Protein AF-W4LRE0-F1 (afdb_monomer_lite)

Organism: NCBI:txid1429439

Sequence (84 aa):
KHAVTCLECGNTFRQLSSRHLRMHDLDSRSYRRKYGIPNSQPLSSRSATARRRELAQQIRPWEQAASKRATKRRKPAVRRAASL

Secondary structure (DSSP, 8-state):
---EE-TTT--EESB--HHHHHTTT--HHHHHHHTT--TTS-SB-HHHHHHHHHHHHHH-HHHHHHHHHHHHHT------PPP-

Radius of gyration: 21.93 Å; chains: 1; bounding box: 67×34×35 Å

Structure (mmCIF, N/CA/C/O backbone):
data_AF-W4LRE0-F1
#
_entry.id   AF-W4LRE0-F1
#
loop_
_atom_site.group_PDB
_atom_site.id
_atom_site.type_symbol
_atom_site.label_atom_id
_atom_site.label_alt_id
_atom_site.label_comp_id
_atom_site.label_asym_id
_atom_site.label_entity_id
_atom_site.label_seq_id
_atom_site.pdbx_PDB_ins_code
_atom_site.Cartn_x
_atom_site.Cartn_y
_atom_site.Cartn_z
_atom_site.occupancy
_atom_site.B_iso_or_equiv
_atom_site.auth_seq_id
_atom_site.auth_comp_id
_atom_site.auth_asym_id
_atom_site.auth_atom_id
_atom_site.pdbx_PDB_model_num
ATOM 1 N N . LYS A 1 1 ? -5.081 12.110 -1.205 1.00 65.06 1 LYS A N 1
ATOM 2 C CA . LYS A 1 1 ? -5.215 10.676 -0.796 1.00 65.06 1 LYS A CA 1
ATOM 3 C C . L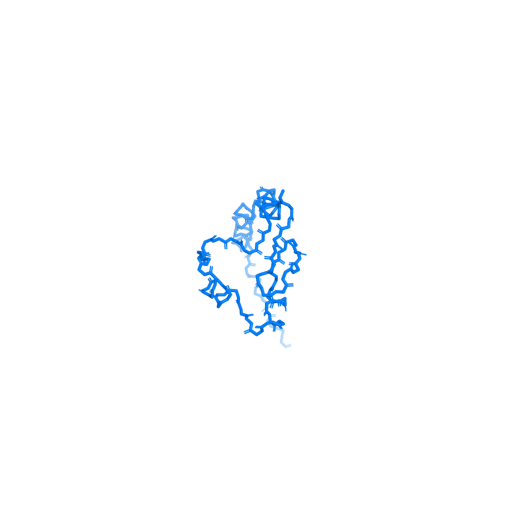YS A 1 1 ? -3.832 10.087 -0.465 1.00 65.06 1 LYS A C 1
ATOM 5 O O . LYS A 1 1 ? -3.244 9.400 -1.298 1.00 65.06 1 LYS A O 1
ATOM 10 N N . HIS A 1 2 ? -3.281 10.403 0.714 1.00 89.75 2 HIS A N 1
ATOM 11 C CA . HIS A 1 2 ? -1.884 10.082 1.082 1.00 89.75 2 HIS A CA 1
ATOM 12 C C . HIS A 1 2 ? -1.731 8.835 1.965 1.00 89.75 2 HIS A C 1
ATOM 14 O O . HIS A 1 2 ? -0.608 8.365 2.151 1.00 89.75 2 HIS A O 1
ATOM 20 N N . ALA A 1 3 ? -2.845 8.264 2.425 1.00 94.06 3 ALA A N 1
ATOM 21 C CA . ALA A 1 3 ? -2.893 7.098 3.296 1.00 94.06 3 ALA A CA 1
ATOM 22 C C . ALA A 1 3 ? -3.841 6.012 2.752 1.00 94.06 3 ALA A C 1
ATOM 24 O O . ALA A 1 3 ? -4.634 6.263 1.839 1.00 94.06 3 ALA A O 1
ATOM 25 N N . VAL A 1 4 ? -3.708 4.811 3.307 1.00 95.25 4 VAL A N 1
ATOM 26 C CA . VAL A 1 4 ? -4.566 3.632 3.157 1.00 95.25 4 VAL A CA 1
ATOM 27 C C . VAL A 1 4 ? -4.969 3.197 4.555 1.00 95.25 4 VAL A C 1
ATOM 29 O O . VAL A 1 4 ? -4.124 3.148 5.447 1.00 95.25 4 VAL A O 1
ATOM 32 N N . THR A 1 5 ? -6.240 2.872 4.732 1.00 97.19 5 THR A N 1
ATOM 33 C CA . THR A 1 5 ? -6.783 2.381 5.997 1.00 97.19 5 THR A CA 1
ATOM 34 C C . THR A 1 5 ? -6.731 0.857 6.013 1.00 97.19 5 THR A C 1
ATOM 36 O O . THR A 1 5 ? -7.104 0.217 5.027 1.00 97.19 5 THR A O 1
ATOM 39 N N . CYS A 1 6 ? -6.241 0.272 7.105 1.00 97.50 6 CYS A N 1
ATOM 40 C CA . CYS A 1 6 ? -6.364 -1.162 7.336 1.00 97.50 6 CYS A CA 1
ATOM 41 C C . CYS A 1 6 ? -7.819 -1.504 7.674 1.00 97.50 6 CYS A C 1
ATOM 43 O O . CYS A 1 6 ? -8.428 -0.846 8.511 1.00 97.50 6 CYS A O 1
ATOM 45 N N . LEU A 1 7 ? -8.363 -2.538 7.041 1.00 97.25 7 LEU A N 1
ATOM 46 C CA . LEU A 1 7 ? -9.746 -2.974 7.234 1.00 97.25 7 LEU A CA 1
ATOM 47 C C . LEU A 1 7 ? -9.915 -3.893 8.456 1.00 97.25 7 LEU A C 1
ATOM 49 O O . LEU A 1 7 ? -11.043 -4.159 8.848 1.00 97.25 7 LEU A O 1
ATOM 53 N N . GLU A 1 8 ? -8.816 -4.358 9.060 1.00 97.44 8 GLU A N 1
ATOM 54 C CA . GLU A 1 8 ? -8.845 -5.167 10.290 1.00 97.44 8 GLU A CA 1
ATOM 55 C C . GLU A 1 8 ? -8.876 -4.278 11.540 1.00 97.44 8 GLU A C 1
ATOM 57 O O . GLU A 1 8 ? -9.620 -4.539 12.474 1.00 97.44 8 GLU A O 1
ATOM 62 N N . CYS A 1 9 ? -8.060 -3.216 11.565 1.00 97.00 9 CYS A N 1
ATOM 63 C CA . CYS A 1 9 ? -7.863 -2.385 12.759 1.00 97.00 9 CYS A CA 1
ATOM 64 C C . CYS A 1 9 ? -8.179 -0.897 12.579 1.00 97.00 9 CYS A C 1
ATOM 66 O O . CYS A 1 9 ? -8.000 -0.128 13.516 1.00 97.00 9 CYS A O 1
ATOM 68 N N . GLY A 1 10 ? -8.572 -0.447 11.385 1.00 96.94 10 GLY A N 1
ATOM 69 C CA . GLY A 1 10 ? -8.919 0.958 11.129 1.00 96.94 10 GLY A CA 1
ATOM 70 C C . GLY A 1 10 ? -7.737 1.936 11.100 1.00 96.94 10 GLY A C 1
ATOM 71 O O . GLY A 1 10 ? -7.909 3.098 10.741 1.00 96.94 10 GLY A O 1
ATOM 72 N N . ASN A 1 11 ? -6.520 1.490 11.419 1.00 96.50 11 ASN A N 1
ATOM 73 C CA . ASN A 1 11 ? -5.338 2.347 11.415 1.00 96.50 11 ASN A CA 1
ATOM 74 C C . ASN A 1 11 ? -4.949 2.792 9.998 1.00 96.50 11 ASN A C 1
ATOM 76 O O . ASN A 1 11 ? -5.036 2.032 9.027 1.00 96.50 11 ASN A O 1
ATOM 80 N N . THR A 1 12 ? -4.466 4.029 9.882 1.00 96.56 12 THR A N 1
ATOM 81 C CA . THR A 1 12 ? -4.034 4.613 8.609 1.00 96.56 12 THR A CA 1
ATOM 82 C C . THR A 1 12 ? -2.531 4.504 8.411 1.00 96.56 12 THR A C 1
ATOM 84 O O . THR A 1 12 ? -1.743 4.920 9.257 1.00 96.56 12 THR A O 1
ATOM 87 N N . PHE A 1 13 ? -2.124 4.034 7.236 1.00 96.31 13 PHE A N 1
ATOM 88 C CA . PHE A 1 13 ? -0.726 3.856 6.863 1.00 96.31 13 PHE A CA 1
ATOM 89 C C . PHE A 1 13 ? -0.442 4.443 5.487 1.00 96.31 13 PHE A C 1
ATOM 91 O O . PHE A 1 13 ? -1.322 4.581 4.641 1.00 96.31 13 PHE A O 1
ATOM 98 N N . ARG A 1 14 ? 0.830 4.713 5.192 1.00 95.25 14 ARG A N 1
ATOM 99 C CA . ARG A 1 14 ? 1.248 5.025 3.815 1.00 95.25 14 ARG A CA 1
ATOM 100 C C . ARG A 1 14 ? 1.239 3.776 2.919 1.00 95.25 14 ARG A C 1
ATOM 102 O O . ARG A 1 14 ? 1.005 3.874 1.715 1.00 95.25 14 ARG A O 1
ATOM 109 N N . GLN A 1 15 ? 1.469 2.608 3.515 1.00 96.06 15 GLN A N 1
ATOM 110 C CA . GLN A 1 15 ? 1.37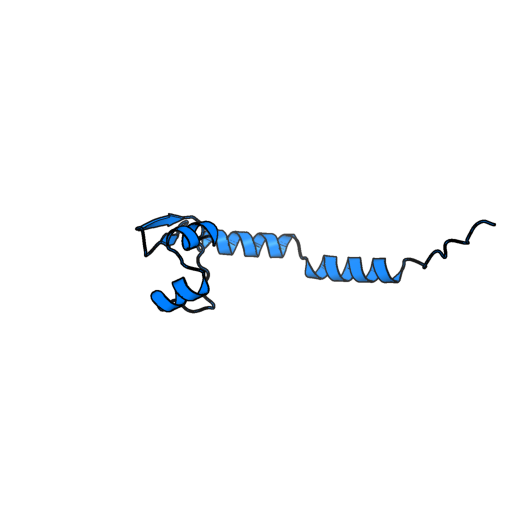6 1.287 2.902 1.00 96.06 15 GLN A CA 1
ATOM 111 C C . GLN A 1 15 ? 1.122 0.232 3.981 1.00 96.06 15 GLN A C 1
ATOM 113 O O . GLN A 1 15 ? 1.760 0.274 5.031 1.00 96.06 15 GLN A O 1
ATOM 118 N N . LEU A 1 16 ? 0.254 -0.739 3.695 1.00 97.31 16 LEU A N 1
ATOM 119 C CA . LEU A 1 16 ? 0.123 -1.944 4.511 1.00 97.31 16 LEU A CA 1
ATOM 120 C C . LEU A 1 16 ? 1.333 -2.839 4.231 1.00 97.31 16 LEU A C 1
ATOM 122 O O . LEU A 1 16 ? 1.464 -3.432 3.158 1.00 97.31 16 LEU A O 1
ATOM 126 N N . SER A 1 17 ? 2.276 -2.854 5.170 1.00 96.38 17 SER A N 1
ATOM 127 C CA . SER A 1 17 ? 3.480 -3.677 5.080 1.00 96.38 17 SER A CA 1
ATOM 128 C C . SER A 1 17 ? 3.192 -5.116 5.508 1.00 96.38 17 SER A C 1
ATOM 130 O O . SER A 1 17 ? 2.286 -5.371 6.300 1.00 96.38 17 SER A O 1
ATOM 132 N N . SER A 1 18 ? 4.024 -6.063 5.074 1.00 96.25 18 SER A N 1
ATOM 133 C CA . SER A 1 18 ? 3.939 -7.456 5.534 1.00 96.25 18 SER A CA 1
ATOM 134 C C . SER A 1 18 ? 4.150 -7.594 7.044 1.00 96.25 18 SER A C 1
ATOM 136 O O . SER A 1 18 ? 3.709 -8.564 7.643 1.00 96.25 18 SER A O 1
ATOM 138 N N . ARG A 1 19 ? 4.841 -6.644 7.691 1.00 97.06 19 ARG A N 1
ATOM 139 C CA . ARG A 1 19 ? 4.944 -6.604 9.158 1.00 97.06 19 ARG A CA 1
ATOM 140 C C . ARG A 1 19 ? 3.593 -6.281 9.787 1.00 97.06 19 ARG A C 1
ATOM 142 O O . ARG A 1 19 ? 3.218 -6.943 10.739 1.00 97.06 19 ARG A O 1
ATOM 149 N N . HIS A 1 20 ? 2.885 -5.292 9.248 1.00 97.56 20 HIS A N 1
ATOM 150 C CA . HIS A 1 20 ? 1.579 -4.913 9.769 1.00 97.56 20 HIS A CA 1
ATOM 151 C C . HIS A 1 20 ? 0.553 -6.035 9.594 1.00 97.56 20 HIS A C 1
ATOM 153 O O . HIS A 1 20 ? -0.113 -6.396 10.553 1.00 97.56 20 HIS A O 1
ATOM 159 N N . LEU A 1 21 ? 0.484 -6.631 8.401 1.00 97.81 21 LEU A N 1
ATOM 160 C CA . LEU A 1 21 ? -0.459 -7.719 8.125 1.00 97.81 21 LEU A CA 1
ATOM 161 C C . LEU A 1 21 ? -0.225 -8.942 9.024 1.00 97.81 21 LEU A C 1
ATOM 163 O O . LEU A 1 21 ? -1.187 -9.547 9.481 1.00 97.81 21 LEU A O 1
ATOM 167 N N . ARG A 1 22 ? 1.035 -9.244 9.362 1.00 97.69 22 ARG A N 1
ATOM 168 C CA . ARG A 1 22 ? 1.376 -10.321 10.304 1.00 97.69 22 ARG A CA 1
ATOM 169 C C . ARG A 1 22 ? 0.852 -10.097 11.723 1.00 97.69 22 ARG A C 1
ATOM 171 O O . ARG A 1 22 ? 0.675 -11.074 12.427 1.00 97.69 22 ARG A O 1
ATOM 178 N N . MET A 1 23 ? 0.576 -8.858 12.139 1.00 97.50 23 MET A N 1
ATOM 179 C CA . MET A 1 23 ? -0.084 -8.601 13.432 1.00 97.50 23 MET A CA 1
ATOM 180 C C . MET A 1 23 ? -1.553 -9.046 13.442 1.00 97.50 23 MET A C 1
ATOM 182 O O . MET A 1 23 ? -2.160 -9.116 14.501 1.00 97.50 23 MET A O 1
ATOM 186 N N . HIS A 1 24 ? -2.118 -9.310 12.263 1.00 97.50 24 HIS A N 1
ATOM 187 C CA . HIS A 1 24 ? -3.456 -9.858 12.067 1.00 97.50 24 HIS A CA 1
ATOM 188 C C . HIS A 1 24 ? -3.406 -11.299 11.540 1.00 97.50 24 HIS A C 1
ATOM 190 O O . HIS A 1 24 ? -4.388 -11.757 10.968 1.00 97.50 24 HIS A O 1
ATOM 196 N N . ASP A 1 25 ? -2.252 -11.970 11.637 1.00 97.38 25 ASP A N 1
ATOM 197 C CA . ASP A 1 25 ? -2.023 -13.312 11.085 1.00 97.38 25 ASP A CA 1
ATOM 198 C C . ASP A 1 25 ? -2.319 -13.421 9.576 1.00 97.38 25 ASP A C 1
ATOM 200 O O . ASP A 1 25 ? -2.688 -14.472 9.051 1.00 97.38 25 ASP A O 1
ATOM 204 N N . LEU A 1 26 ? -2.132 -12.315 8.845 1.00 97.38 26 LEU A N 1
ATOM 205 C CA . LEU A 1 26 ? -2.378 -12.229 7.409 1.00 97.38 26 LEU A CA 1
ATOM 206 C C . LEU A 1 26 ? -1.094 -11.968 6.622 1.00 97.38 26 LEU A C 1
ATOM 208 O O . LEU A 1 26 ? -0.178 -11.254 7.038 1.00 97.38 26 LEU A O 1
ATOM 212 N N . ASP A 1 27 ? -1.071 -12.487 5.400 1.00 96.88 27 ASP A N 1
ATOM 213 C CA . ASP A 1 27 ? -0.162 -12.057 4.347 1.00 96.88 27 ASP A CA 1
ATOM 214 C C . ASP A 1 27 ? -0.904 -11.167 3.333 1.00 96.88 27 ASP A C 1
ATOM 216 O O . ASP A 1 27 ? -2.121 -10.972 3.384 1.00 96.88 27 ASP A O 1
ATOM 220 N N . SER A 1 28 ? -0.174 -10.594 2.374 1.00 96.44 28 SER A N 1
ATOM 221 C CA . SER A 1 28 ? -0.787 -9.710 1.375 1.00 96.44 28 SER A CA 1
ATOM 222 C C . SER A 1 28 ? -1.825 -10.422 0.506 1.00 96.44 28 SER A C 1
ATOM 224 O O . SER A 1 28 ? -2.784 -9.785 0.071 1.00 96.44 28 SER A O 1
ATOM 226 N N . ARG A 1 29 ? -1.649 -11.722 0.236 1.00 96.88 29 ARG A N 1
ATOM 227 C CA . ARG A 1 29 ? -2.567 -12.497 -0.605 1.00 96.88 29 ARG A CA 1
ATOM 228 C C . ARG A 1 29 ? -3.864 -12.817 0.136 1.00 96.88 29 ARG A C 1
ATOM 230 O O . ARG A 1 29 ? -4.938 -12.607 -0.425 1.00 96.88 29 ARG A O 1
ATOM 237 N N . SER A 1 30 ? -3.769 -13.281 1.377 1.00 97.44 30 SER A N 1
ATOM 238 C CA . SER A 1 30 ? -4.918 -13.624 2.221 1.00 97.44 30 SER A CA 1
ATOM 239 C C . SER A 1 30 ? -5.703 -12.377 2.598 1.00 97.44 30 SER A C 1
ATOM 241 O O . SER A 1 30 ? -6.923 -12.391 2.480 1.00 97.44 30 SER A O 1
ATOM 243 N N . TYR A 1 31 ? -5.024 -11.266 2.910 1.00 98.00 31 TYR A N 1
ATOM 244 C CA . TYR A 1 31 ? -5.680 -9.974 3.138 1.00 98.00 31 TYR A CA 1
ATOM 245 C C . TYR A 1 31 ? -6.508 -9.542 1.919 1.00 98.00 31 TYR A C 1
ATOM 247 O O . TYR A 1 31 ? -7.676 -9.184 2.035 1.00 98.00 31 TYR A O 1
ATOM 255 N N . ARG A 1 32 ? -5.931 -9.631 0.714 1.00 97.38 32 ARG A N 1
ATOM 256 C CA . ARG A 1 32 ? -6.652 -9.306 -0.524 1.00 97.38 32 ARG A CA 1
ATOM 257 C C . ARG A 1 32 ? -7.852 -10.213 -0.754 1.00 97.38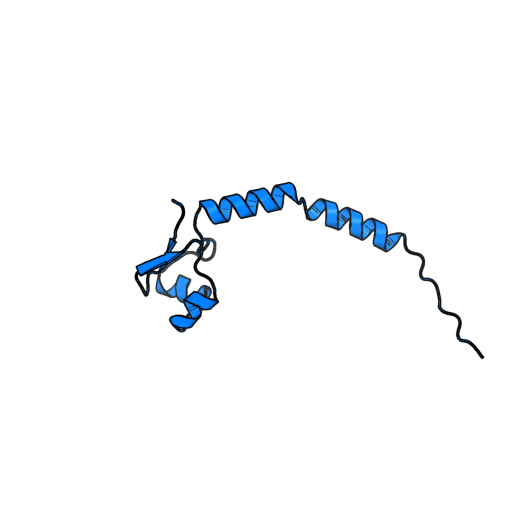 32 ARG A C 1
ATOM 259 O O . ARG A 1 32 ? -8.923 -9.712 -1.069 1.00 97.38 32 ARG A O 1
ATOM 266 N N . ARG A 1 33 ? -7.686 -11.525 -0.571 1.00 97.62 33 ARG A N 1
ATOM 267 C CA . ARG A 1 33 ? -8.773 -12.499 -0.726 1.00 97.62 33 ARG A CA 1
ATOM 268 C C . ARG A 1 33 ? -9.908 -12.234 0.265 1.00 97.62 33 ARG A C 1
ATOM 270 O O . ARG A 1 33 ? -11.057 -12.216 -0.155 1.00 97.62 33 ARG A O 1
ATOM 277 N N . LYS A 1 34 ? -9.580 -11.988 1.537 1.00 97.50 34 LYS A N 1
ATOM 278 C CA . LYS A 1 34 ? -10.548 -11.730 2.613 1.00 97.50 34 LYS A CA 1
ATOM 279 C C . LYS A 1 34 ? -11.439 -10.525 2.307 1.00 97.50 34 LYS A C 1
ATOM 281 O O . LYS A 1 34 ? -12.637 -10.580 2.543 1.00 97.50 34 LYS A O 1
ATOM 286 N N . TYR A 1 35 ? -10.861 -9.473 1.728 1.00 97.31 35 TYR A N 1
ATOM 287 C CA . TYR A 1 35 ? -11.567 -8.225 1.425 1.00 97.31 35 TYR A CA 1
ATOM 288 C C . TYR A 1 35 ? -11.944 -8.044 -0.052 1.00 97.31 35 TYR A C 1
ATOM 290 O O . TYR A 1 35 ? -12.284 -6.936 -0.460 1.00 97.31 35 TYR A O 1
ATOM 298 N N . GLY A 1 36 ? -11.846 -9.089 -0.880 1.00 97.12 36 GLY A N 1
ATOM 299 C CA . GLY A 1 36 ? -12.189 -9.009 -2.306 1.00 97.12 36 GLY A CA 1
ATOM 300 C C . GLY A 1 36 ? -11.340 -8.013 -3.112 1.00 97.12 36 GLY A C 1
ATOM 301 O O . GLY A 1 36 ? -11.784 -7.501 -4.137 1.00 97.12 36 GLY A O 1
ATOM 302 N N . ILE A 1 37 ? -10.120 -7.707 -2.664 1.00 96.69 37 ILE A N 1
ATOM 303 C CA . ILE A 1 37 ? -9.227 -6.756 -3.335 1.00 96.69 37 ILE A CA 1
ATOM 304 C C . ILE A 1 37 ? -8.517 -7.464 -4.503 1.00 96.69 37 ILE A C 1
ATOM 306 O O . ILE A 1 37 ? -7.872 -8.496 -4.289 1.00 96.69 37 ILE A O 1
ATOM 310 N N . PRO A 1 38 ? -8.531 -6.902 -5.728 1.00 97.25 38 PRO A N 1
ATOM 311 C CA . PRO A 1 38 ? -7.805 -7.469 -6.860 1.00 97.25 38 PRO A CA 1
ATOM 312 C C . PRO A 1 38 ? -6.297 -7.585 -6.608 1.00 97.25 38 PRO A C 1
ATOM 314 O O . PRO A 1 38 ? -5.665 -6.699 -6.029 1.00 97.25 38 PRO A O 1
ATOM 317 N N . ASN A 1 39 ? -5.666 -8.637 -7.136 1.00 94.31 39 ASN A N 1
ATOM 318 C CA . ASN A 1 39 ? -4.220 -8.849 -6.981 1.00 94.31 39 ASN A CA 1
ATOM 319 C C . ASN A 1 39 ? -3.352 -7.765 -7.640 1.00 94.31 39 ASN A C 1
ATOM 321 O O . ASN A 1 39 ? -2.217 -7.540 -7.206 1.00 94.31 39 ASN A O 1
ATOM 325 N N . SER A 1 40 ? -3.876 -7.088 -8.662 1.00 94.00 40 SER A N 1
ATOM 326 C CA . SER A 1 40 ? -3.223 -5.959 -9.331 1.00 94.00 40 SER A CA 1
ATOM 327 C C . SER A 1 40 ? -3.231 -4.684 -8.482 1.00 94.00 40 SER A C 1
ATOM 329 O O . SER A 1 40 ? -2.398 -3.799 -8.689 1.00 94.00 40 SER A O 1
ATOM 331 N N . GLN A 1 41 ? -4.138 -4.580 -7.507 1.00 94.50 41 GLN A N 1
ATOM 332 C CA . GLN A 1 41 ? -4.290 -3.377 -6.708 1.00 94.50 41 GLN A CA 1
ATOM 333 C C . GLN A 1 41 ? -3.210 -3.301 -5.612 1.00 94.50 41 GLN A C 1
ATOM 335 O O . GLN A 1 41 ? -3.038 -4.233 -4.813 1.00 94.50 41 GLN A O 1
ATOM 340 N N . PRO A 1 42 ? -2.451 -2.192 -5.533 1.00 95.06 42 PRO A N 1
ATOM 341 C CA . PRO A 1 42 ? -1.451 -2.019 -4.491 1.00 95.06 42 PRO A CA 1
ATOM 342 C C . PRO A 1 42 ? -2.112 -1.757 -3.132 1.00 95.06 42 PRO A C 1
ATOM 344 O O . PRO A 1 42 ? -3.027 -0.946 -3.023 1.00 95.06 42 PRO A O 1
ATOM 347 N N . LEU A 1 43 ? -1.570 -2.364 -2.072 1.00 96.56 43 LEU A N 1
ATOM 348 C CA . LEU A 1 43 ? -1.935 -2.075 -0.676 1.00 96.56 43 LEU A CA 1
ATOM 349 C C . LEU A 1 43 ? -1.197 -0.827 -0.138 1.00 96.56 43 LEU A C 1
ATOM 351 O O . LEU A 1 43 ? -0.812 -0.755 1.028 1.00 96.56 43 LEU A O 1
ATOM 355 N N . SER A 1 44 ? -0.931 0.149 -1.010 1.00 96.81 44 SER A N 1
ATOM 356 C CA . SER A 1 44 ? -0.230 1.398 -0.696 1.00 96.81 44 SER A CA 1
ATOM 357 C C . SER A 1 44 ? -0.993 2.609 -1.196 1.00 96.81 44 SER A C 1
ATOM 359 O O . SER A 1 44 ? -1.794 2.514 -2.126 1.00 96.81 44 SER A O 1
ATOM 361 N N . SER A 1 45 ? -0.733 3.767 -0.589 1.00 96.50 45 SER A N 1
ATOM 362 C CA . SER A 1 45 ? -1.412 4.993 -0.985 1.00 96.50 45 SER A CA 1
ATOM 363 C C . SER A 1 45 ? -1.030 5.389 -2.408 1.00 96.50 45 SER A C 1
ATOM 365 O O . SER A 1 45 ? 0.056 5.068 -2.903 1.00 96.50 45 SER A O 1
ATOM 367 N N . ARG A 1 46 ? -1.927 6.115 -3.084 1.00 94.75 46 ARG A N 1
ATOM 368 C CA . ARG A 1 46 ? -1.692 6.573 -4.461 1.00 94.75 46 ARG A 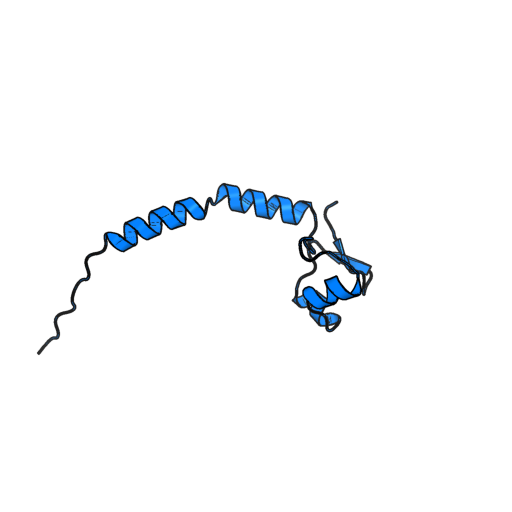CA 1
ATOM 369 C C . ARG A 1 46 ? -0.403 7.394 -4.565 1.00 94.75 46 ARG A C 1
ATOM 371 O O . ARG A 1 46 ? 0.365 7.189 -5.497 1.00 94.75 46 ARG A O 1
ATOM 378 N N . SER A 1 47 ? -0.129 8.247 -3.574 1.00 95.62 47 SER A N 1
ATOM 379 C CA . SER A 1 47 ? 1.098 9.051 -3.519 1.00 95.62 47 SER A CA 1
ATOM 380 C C . SER A 1 47 ? 2.360 8.202 -3.335 1.00 95.62 47 SER A C 1
ATOM 382 O O . SER A 1 47 ? 3.386 8.493 -3.944 1.00 95.62 47 SER A O 1
ATOM 384 N N . ALA A 1 48 ? 2.303 7.130 -2.537 1.00 94.50 48 ALA A N 1
ATOM 385 C CA . ALA A 1 48 ? 3.426 6.206 -2.378 1.00 94.50 48 ALA A CA 1
ATOM 386 C C . ALA A 1 48 ? 3.727 5.448 -3.678 1.00 94.50 48 ALA A C 1
ATOM 388 O O . ALA A 1 48 ? 4.887 5.324 -4.070 1.00 94.50 48 ALA A O 1
ATOM 389 N N . THR A 1 49 ? 2.682 4.980 -4.365 1.00 95.31 49 THR A N 1
ATOM 390 C CA . THR A 1 49 ? 2.813 4.303 -5.661 1.00 95.31 49 THR A CA 1
ATOM 391 C C . THR A 1 49 ? 3.363 5.248 -6.733 1.00 95.31 49 THR A C 1
ATOM 393 O O . THR A 1 49 ? 4.257 4.853 -7.479 1.00 95.31 49 THR A O 1
ATOM 396 N N . ALA A 1 50 ? 2.883 6.495 -6.786 1.00 95.50 50 ALA A N 1
ATOM 397 C CA . ALA A 1 50 ? 3.370 7.511 -7.721 1.00 95.50 50 ALA A CA 1
ATOM 398 C C . ALA A 1 50 ? 4.862 7.812 -7.509 1.00 95.50 50 ALA A C 1
ATOM 400 O O . ALA A 1 50 ? 5.642 7.684 -8.448 1.00 95.50 50 ALA A O 1
ATOM 401 N N . ARG A 1 51 ? 5.282 8.073 -6.263 1.00 94.88 51 ARG A N 1
ATOM 402 C CA . ARG A 1 51 ? 6.694 8.326 -5.934 1.00 94.88 51 ARG A CA 1
ATOM 403 C C . ARG A 1 51 ? 7.604 7.152 -6.309 1.00 94.88 51 ARG A C 1
ATOM 405 O O . ARG A 1 51 ? 8.700 7.360 -6.811 1.00 94.88 51 ARG A O 1
ATOM 412 N N . ARG A 1 52 ? 7.161 5.905 -6.095 1.00 94.62 52 ARG A N 1
ATOM 413 C CA . ARG A 1 52 ? 7.922 4.716 -6.523 1.00 94.62 52 ARG A CA 1
ATOM 414 C C . ARG A 1 52 ? 8.085 4.6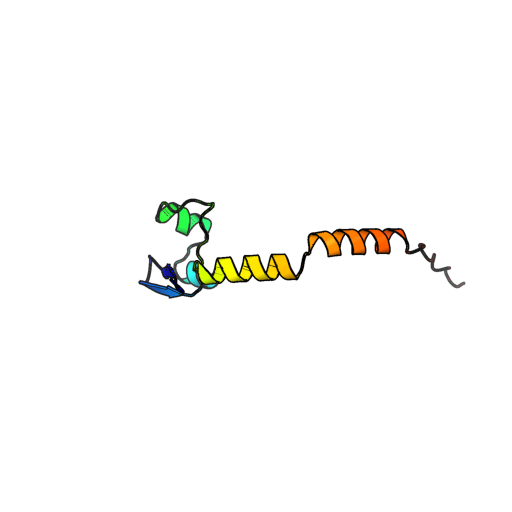49 -8.043 1.00 94.62 52 ARG A C 1
ATOM 416 O O . ARG A 1 52 ? 9.161 4.293 -8.510 1.00 94.62 52 ARG A O 1
ATOM 423 N N . ARG A 1 53 ? 7.039 4.988 -8.806 1.00 94.94 53 ARG A N 1
ATOM 424 C CA . ARG A 1 53 ? 7.107 5.045 -10.276 1.00 94.94 53 ARG A CA 1
ATOM 425 C C . ARG A 1 53 ? 8.061 6.133 -10.754 1.00 94.94 53 ARG A C 1
ATOM 427 O O . ARG A 1 53 ? 8.838 5.874 -11.662 1.00 94.94 53 ARG A O 1
ATOM 434 N N . GLU A 1 54 ? 8.019 7.304 -10.134 1.00 96.38 54 GLU A N 1
ATOM 435 C CA . GLU A 1 54 ? 8.912 8.420 -10.450 1.00 96.38 54 GLU A CA 1
ATOM 436 C C . GLU A 1 54 ? 10.379 8.061 -10.178 1.00 96.38 54 GLU A C 1
ATOM 438 O O . GLU A 1 54 ? 11.217 8.188 -11.065 1.00 96.38 54 GLU A O 1
ATOM 443 N N . LEU A 1 55 ? 10.686 7.494 -9.007 1.00 95.31 55 LEU A N 1
ATOM 444 C CA . LEU A 1 55 ? 12.041 7.029 -8.689 1.00 95.31 55 LEU A CA 1
ATOM 445 C C . LEU A 1 55 ? 12.530 5.953 -9.667 1.00 95.31 55 LEU A C 1
ATOM 447 O O . LEU A 1 55 ? 13.679 5.985 -10.096 1.00 95.31 55 LEU A O 1
ATOM 451 N N . ALA A 1 56 ? 11.665 5.013 -10.055 1.00 93.69 56 ALA A N 1
ATOM 452 C CA . ALA A 1 56 ? 12.016 4.008 -11.056 1.00 93.69 56 ALA A CA 1
ATOM 453 C C . ALA A 1 56 ? 12.332 4.640 -12.425 1.00 93.69 56 ALA A C 1
ATOM 455 O O . ALA A 1 56 ? 13.274 4.206 -13.089 1.00 93.69 56 ALA A O 1
ATOM 456 N N . GLN A 1 57 ? 11.585 5.676 -12.822 1.00 93.12 57 GLN A N 1
ATOM 457 C CA . GLN A 1 57 ? 11.842 6.443 -14.044 1.00 93.12 57 GLN A CA 1
ATOM 458 C C . GLN A 1 57 ? 13.133 7.258 -13.965 1.00 93.12 57 GLN A C 1
ATOM 460 O O . GLN A 1 57 ? 13.825 7.347 -14.967 1.00 93.12 57 GLN A O 1
ATOM 465 N N . GLN A 1 58 ? 13.489 7.807 -12.802 1.00 93.88 58 GLN A N 1
ATOM 466 C CA . GLN A 1 58 ? 14.744 8.546 -12.621 1.00 93.88 58 GLN A CA 1
ATOM 467 C C . GLN A 1 58 ? 15.968 7.621 -12.645 1.00 93.88 58 GLN A C 1
ATOM 469 O O . GLN A 1 58 ? 16.973 7.933 -13.276 1.00 93.88 58 GLN A O 1
ATOM 474 N N . ILE A 1 59 ? 15.886 6.461 -11.985 1.00 93.19 59 ILE A N 1
ATOM 475 C CA . ILE A 1 59 ? 17.006 5.510 -11.900 1.00 93.19 59 ILE A CA 1
ATOM 476 C C . ILE A 1 59 ? 17.266 4.824 -13.255 1.00 93.19 59 ILE A C 1
ATOM 478 O O . 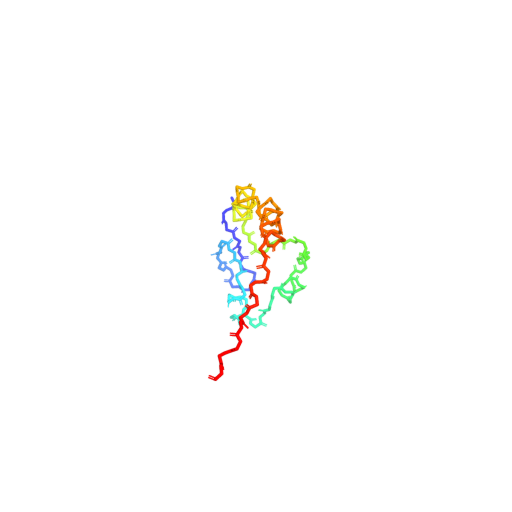ILE A 1 59 ? 18.405 4.446 -13.533 1.00 93.19 59 ILE A O 1
ATOM 482 N N . ARG A 1 60 ? 16.227 4.649 -14.091 1.00 89.69 60 ARG A N 1
ATOM 483 C CA . ARG A 1 60 ? 16.276 3.948 -15.396 1.00 89.69 60 ARG A CA 1
ATOM 484 C C . ARG A 1 60 ? 17.060 2.628 -15.315 1.00 89.69 60 ARG A C 1
ATOM 486 O O . ARG A 1 60 ? 18.023 2.413 -16.054 1.00 89.69 60 ARG A O 1
ATOM 493 N N . PRO A 1 61 ? 16.691 1.707 -14.404 1.00 84.44 61 PRO A N 1
ATOM 494 C CA . PRO A 1 61 ? 17.489 0.513 -14.127 1.00 84.44 61 PRO A CA 1
ATOM 495 C C . PRO A 1 61 ? 17.691 -0.393 -15.353 1.00 84.44 61 PRO A C 1
ATOM 497 O O . PRO A 1 61 ? 18.681 -1.121 -15.410 1.00 84.44 61 PRO A O 1
ATOM 500 N N . TRP A 1 62 ? 16.803 -0.336 -16.350 1.00 82.12 62 TRP A N 1
ATOM 501 C CA . TRP A 1 62 ? 16.943 -1.068 -17.615 1.00 82.12 62 TRP A CA 1
ATOM 502 C C . TRP A 1 62 ? 18.152 -0.606 -18.449 1.00 82.12 62 TRP A C 1
ATOM 504 O O . TRP A 1 62 ? 18.832 -1.440 -19.044 1.00 82.12 62 TRP A O 1
ATOM 514 N N . GLU A 1 63 ? 18.495 0.682 -18.430 1.00 83.88 63 GLU A N 1
ATOM 515 C CA . GLU A 1 63 ? 19.697 1.210 -19.095 1.00 83.88 63 GLU A CA 1
ATOM 516 C C . GLU A 1 63 ? 20.966 0.851 -18.331 1.00 83.88 63 GLU A C 1
ATOM 518 O O . GLU A 1 63 ? 21.961 0.416 -18.917 1.00 83.88 63 GLU A O 1
ATOM 523 N N . GLN A 1 64 ? 20.913 0.936 -17.000 1.00 74.69 64 GLN A N 1
ATOM 524 C CA . GLN A 1 64 ? 22.027 0.508 -16.159 1.00 74.69 64 GLN A CA 1
ATOM 525 C C . GLN A 1 64 ? 22.302 -0.994 -16.304 1.00 74.69 64 GLN A C 1
ATOM 527 O O . GLN A 1 64 ? 23.458 -1.419 -16.287 1.00 74.69 64 GLN A O 1
ATOM 532 N N . ALA A 1 65 ? 21.261 -1.813 -16.471 1.00 75.12 65 ALA A N 1
ATOM 533 C CA . ALA A 1 65 ? 21.403 -3.245 -16.700 1.00 75.12 65 ALA A CA 1
ATOM 534 C C . ALA A 1 65 ? 22.066 -3.552 -18.053 1.00 75.12 65 ALA A C 1
ATOM 536 O O . ALA A 1 65 ? 22.912 -4.445 -18.113 1.00 75.12 65 ALA A O 1
ATOM 537 N N . ALA A 1 66 ? 21.730 -2.815 -19.116 1.00 73.25 66 ALA A N 1
ATOM 538 C CA . ALA A 1 66 ? 22.388 -2.951 -20.417 1.00 73.25 66 ALA A CA 1
ATOM 539 C C . ALA A 1 66 ? 23.875 -2.558 -20.340 1.00 73.25 66 ALA A C 1
ATOM 541 O O . ALA A 1 66 ? 24.741 -3.324 -20.773 1.00 73.25 66 ALA A O 1
ATOM 542 N N . SER A 1 67 ? 24.175 -1.429 -19.691 1.00 69.88 67 SER A N 1
ATOM 543 C CA . SER A 1 67 ? 25.548 -0.948 -19.492 1.00 69.88 67 SER A CA 1
ATOM 544 C C . SER A 1 67 ? 26.397 -1.943 -18.685 1.00 69.88 67 SER A C 1
ATOM 546 O O . SER A 1 67 ? 27.448 -2.389 -19.148 1.00 69.88 67 SER A O 1
ATOM 548 N N . LYS A 1 68 ? 25.891 -2.431 -17.542 1.00 71.75 68 LYS A N 1
ATOM 549 C CA . LYS A 1 68 ? 26.590 -3.435 -16.714 1.00 71.75 68 LYS A CA 1
ATOM 550 C C . LYS A 1 68 ? 26.825 -4.756 -17.454 1.00 71.75 68 LYS A C 1
ATOM 552 O O . LYS A 1 68 ? 27.876 -5.373 -17.268 1.00 71.75 68 LYS A O 1
ATOM 557 N N . ARG A 1 69 ? 25.888 -5.200 -18.305 1.00 67.94 69 ARG A N 1
ATOM 558 C CA . ARG A 1 69 ? 26.079 -6.394 -19.156 1.00 67.94 69 ARG A CA 1
ATOM 559 C C . ARG A 1 69 ? 27.202 -6.185 -20.177 1.00 67.94 69 ARG A C 1
ATOM 561 O O . ARG A 1 69 ? 28.004 -7.099 -20.365 1.00 67.94 69 ARG A O 1
ATOM 568 N N . ALA A 1 70 ? 27.306 -5.003 -20.784 1.00 64.25 70 ALA A N 1
ATOM 569 C CA . ALA A 1 70 ? 28.385 -4.677 -21.719 1.00 64.25 70 ALA A CA 1
ATOM 570 C C . ALA A 1 70 ? 29.761 -4.645 -21.029 1.00 64.25 70 ALA A C 1
ATOM 572 O O . ALA A 1 70 ? 30.717 -5.242 -21.528 1.00 64.25 70 ALA A O 1
ATOM 573 N N . THR A 1 71 ? 29.859 -4.038 -19.841 1.00 66.12 71 THR A N 1
ATOM 574 C CA . THR A 1 71 ? 31.108 -4.006 -19.060 1.00 66.12 71 THR A CA 1
ATOM 575 C C . THR A 1 71 ? 31.541 -5.405 -18.614 1.00 66.12 71 THR A C 1
ATOM 577 O O . THR A 1 71 ? 32.728 -5.723 -18.656 1.00 66.12 71 THR A O 1
ATOM 580 N N . LYS A 1 72 ? 30.593 -6.279 -18.239 1.00 64.06 72 LYS A N 1
ATOM 581 C CA . LYS A 1 72 ? 30.901 -7.660 -17.830 1.00 64.06 72 LYS A CA 1
ATOM 582 C C . LYS A 1 72 ? 31.439 -8.512 -18.990 1.00 64.06 72 LYS A C 1
ATOM 584 O O . LYS A 1 72 ? 32.319 -9.330 -18.754 1.00 64.06 72 LYS A O 1
ATOM 589 N N . ARG A 1 73 ? 30.979 -8.289 -20.232 1.00 60.47 73 ARG A N 1
ATOM 590 C CA . ARG A 1 73 ? 31.518 -8.959 -21.440 1.00 60.47 73 ARG A CA 1
ATOM 591 C C . ARG A 1 73 ? 32.928 -8.491 -21.821 1.00 60.47 73 ARG A C 1
ATOM 593 O O . ARG A 1 73 ? 33.621 -9.213 -22.523 1.00 60.47 73 ARG A O 1
ATOM 600 N N . ARG A 1 74 ? 33.352 -7.304 -21.371 1.00 60.72 74 ARG A N 1
ATOM 601 C CA . ARG A 1 74 ? 34.669 -6.722 -21.681 1.00 60.72 74 ARG A CA 1
ATOM 602 C C . ARG A 1 74 ? 35.783 -7.095 -20.697 1.00 60.72 74 ARG A C 1
ATOM 604 O O . ARG A 1 74 ? 36.932 -6.785 -20.985 1.00 60.72 74 ARG A O 1
ATOM 611 N N . LYS A 1 75 ? 35.493 -7.731 -19.554 1.00 52.56 75 LYS A N 1
ATOM 612 C CA . LYS A 1 75 ? 36.547 -8.167 -18.618 1.00 52.56 75 LYS A CA 1
ATOM 613 C C . LYS A 1 75 ? 37.222 -9.446 -19.142 1.00 52.56 75 LYS A C 1
ATOM 615 O O . LYS A 1 75 ? 36.547 -10.476 -19.172 1.00 52.56 75 LYS A O 1
ATOM 620 N N . PRO A 1 76 ? 38.518 -9.427 -19.513 1.00 59.50 76 PRO A N 1
ATOM 621 C CA . PRO A 1 76 ? 39.237 -10.657 -19.814 1.00 59.50 76 PRO A CA 1
ATOM 622 C C . PRO A 1 76 ? 39.406 -11.477 -18.528 1.00 59.50 76 PRO A C 1
ATOM 624 O O . PRO A 1 76 ? 39.692 -10.935 -17.458 1.00 59.50 76 PRO A O 1
ATOM 627 N N . ALA A 1 77 ? 39.199 -12.790 -18.629 1.00 63.59 77 ALA A N 1
ATOM 628 C CA . ALA A 1 77 ? 39.427 -13.729 -17.540 1.00 63.59 77 ALA A CA 1
ATOM 629 C C . ALA A 1 77 ? 40.934 -13.818 -17.260 1.00 63.59 77 ALA A C 1
ATOM 631 O O . ALA A 1 77 ? 41.666 -14.523 -17.953 1.00 63.59 77 ALA A O 1
ATOM 632 N N . VAL A 1 78 ? 41.415 -13.083 -16.258 1.00 60.72 78 VAL A N 1
ATOM 633 C CA . VAL A 1 78 ? 42.798 -13.217 -15.790 1.00 60.72 78 VAL A CA 1
ATOM 634 C C . VAL A 1 78 ? 42.916 -14.574 -15.088 1.00 60.72 78 VAL A C 1
ATOM 636 O O . VAL A 1 78 ? 42.411 -14.756 -13.979 1.00 60.72 78 VAL A O 1
ATOM 639 N N . ARG A 1 79 ? 43.540 -15.551 -15.760 1.00 59.12 79 ARG A N 1
ATOM 640 C CA . ARG A 1 79 ? 43.946 -16.836 -15.170 1.00 59.12 79 ARG A CA 1
ATOM 641 C C . ARG A 1 79 ? 44.955 -16.545 -14.054 1.00 59.12 79 ARG A C 1
ATOM 643 O O . ARG A 1 79 ? 46.012 -15.985 -14.327 1.00 59.12 79 ARG A O 1
ATOM 650 N N . ARG A 1 80 ? 44.649 -16.917 -12.806 1.00 54.72 80 ARG A N 1
ATOM 651 C CA . ARG A 1 80 ? 45.657 -16.952 -11.733 1.00 54.72 80 ARG A CA 1
ATOM 652 C C . ARG A 1 80 ? 46.565 -18.152 -12.011 1.00 54.72 80 ARG A C 1
ATOM 654 O O . ARG A 1 80 ? 46.088 -19.283 -11.992 1.00 54.72 80 ARG A O 1
ATOM 661 N N . ALA A 1 81 ? 47.830 -17.899 -12.338 1.00 50.59 81 ALA A N 1
ATOM 662 C CA . ALA A 1 81 ? 48.852 -18.936 -12.403 1.00 50.59 81 ALA A CA 1
ATOM 663 C C . ALA A 1 81 ? 49.144 -19.432 -10.976 1.00 50.59 81 ALA A C 1
ATOM 665 O O . ALA A 1 81 ? 49.285 -18.620 -10.062 1.00 50.59 81 ALA A O 1
ATOM 666 N N . ALA A 1 82 ? 49.156 -20.753 -10.794 1.00 48.12 82 ALA A N 1
ATOM 667 C CA . ALA A 1 82 ? 49.524 -21.412 -9.548 1.00 48.12 82 ALA A CA 1
ATOM 668 C C . ALA A 1 82 ? 51.038 -21.276 -9.317 1.00 48.12 82 ALA A C 1
ATOM 670 O O . ALA A 1 82 ? 51.819 -21.506 -10.240 1.00 48.12 82 ALA A O 1
ATOM 671 N N . SER A 1 83 ? 51.423 -20.875 -8.106 1.00 45.25 83 SER A N 1
ATOM 672 C CA . SER A 1 83 ? 52.813 -20.839 -7.643 1.00 45.25 83 SER A CA 1
ATOM 673 C C . SER A 1 83 ? 53.273 -22.247 -7.254 1.00 45.25 83 SER A C 1
ATOM 675 O O . SER A 1 83 ? 52.488 -22.980 -6.650 1.00 45.25 83 SER A O 1
ATOM 677 N N . LEU A 1 84 ? 54.508 -22.588 -7.648 1.00 55.72 84 LEU A N 1
ATOM 678 C CA . LEU A 1 84 ? 55.236 -23.816 -7.301 1.00 55.72 84 LEU A CA 1
ATOM 679 C C . LEU A 1 84 ? 55.505 -23.938 -5.797 1.00 55.72 84 LEU A C 1
ATOM 681 O O . LEU A 1 84 ? 55.647 -22.878 -5.143 1.00 55.72 84 LEU A O 1
#

InterPro domains:
  IPR008807 ROS/MUCR transcriptional regulator [PF05443] (2-60)
  IPR041920 ROS/MUCR transcriptional regulator superfamily [G3DSA:1.10.10.1550] (1-44)

Foldseek 3Di:
DQWAAQPVPRDTDQACDQVNQVVVVDGPVRSCVVVVNDPPDGRGDPVVVVVVVVVCVVVVVVVVVVVVVVVVVPDDPDDDDDDD

pLDDT: mean 86.62, std 15.52, range [45.25, 98.0]